Protein AF-A0A497P4D0-F1 (afdb_monomer_lite)

Radius of gyration: 30.84 Å; chains: 1; bounding box: 62×21×80 Å

Sequence (119 aa):
MMAQKRVLIFLVMFGLTLLGIGAFSYWYYLQQWIEIRDVYHAHFRDTAYLLMILGVVCIIASVALFTRIPSDHLSQNVLVVKKCPYCSEMLIEDMRFCPYCGKTLEEKKEKRVRRKKGF

Secondary structure (DSSP, 8-state):
-HHHHHHHHHHHHHHHHHHHHHHHHHHHHHHT-SS--SSSHHHHHHHHHHHHHHHHHHHHHHHHHHHTS----S-S----EEE-TTT--EEETT-SB-TTT--B---------------

Foldseek 3Di:
DVVVVVVLVVVVVVLVVQLVVLVVVVVVVVVPPDDDDDDPPPVVVVVSVVSVVVSVVVVVVSVVVVVPPPPPPPDPDPQDWDADPPPRDTDRPPDQADPVPRDGPDDDPDDDPDDDDDD

pLDDT: mean 70.36, std 13.05, range [37.91, 87.88]

Structure (mmCIF, N/CA/C/O backbone):
data_AF-A0A497P4D0-F1
#
_entry.id   AF-A0A497P4D0-F1
#
loop_
_atom_site.group_PDB
_atom_site.id
_atom_site.type_symbol
_atom_site.label_atom_id
_atom_site.label_alt_id
_atom_site.label_comp_id
_atom_site.label_asym_id
_atom_site.label_entity_id
_atom_site.label_seq_id
_atom_site.pdbx_PDB_ins_code
_atom_site.Cartn_x
_atom_site.Cartn_y
_atom_site.Cartn_z
_atom_site.occupancy
_atom_site.B_iso_or_equiv
_atom_site.auth_seq_id
_atom_site.auth_comp_id
_atom_site.auth_asym_id
_atom_site.auth_atom_id
_atom_site.pdbx_PDB_model_num
ATOM 1 N N . MET A 1 1 ? -1.300 -2.430 18.181 1.00 51.66 1 MET A N 1
ATOM 2 C CA . MET A 1 1 ? -1.849 -1.723 16.995 1.00 51.66 1 MET A CA 1
ATOM 3 C C . MET A 1 1 ? -0.852 -0.802 16.269 1.00 51.66 1 MET A C 1
ATOM 5 O O . MET A 1 1 ? -1.012 -0.608 15.074 1.00 51.66 1 MET A O 1
ATOM 9 N N . MET A 1 2 ? 0.196 -0.266 16.918 1.00 55.47 2 MET A N 1
ATOM 10 C CA . MET A 1 2 ? 1.205 0.596 16.255 1.00 55.47 2 MET A CA 1
ATOM 11 C C . MET A 1 2 ? 2.104 -0.147 15.244 1.00 55.47 2 MET A C 1
ATOM 13 O O . MET A 1 2 ? 2.477 0.416 14.219 1.00 55.47 2 MET A O 1
ATOM 17 N N . ALA A 1 3 ? 2.440 -1.413 15.515 1.00 59.66 3 ALA A N 1
ATOM 18 C CA . ALA A 1 3 ? 3.349 -2.199 14.675 1.00 59.66 3 ALA A CA 1
ATOM 19 C C . ALA A 1 3 ? 2.782 -2.466 13.270 1.00 59.66 3 ALA A C 1
ATOM 21 O O . ALA A 1 3 ? 3.500 -2.352 12.283 1.00 59.66 3 ALA A O 1
ATOM 22 N N . GLN A 1 4 ? 1.478 -2.730 13.162 1.00 64.56 4 GLN A N 1
ATOM 23 C CA . GLN A 1 4 ? 0.857 -3.090 11.888 1.00 64.56 4 GLN A CA 1
ATOM 24 C C . GLN A 1 4 ? 0.798 -1.909 10.903 1.00 64.56 4 GLN A C 1
ATOM 26 O O . GLN A 1 4 ? 1.034 -2.083 9.710 1.00 64.56 4 GLN 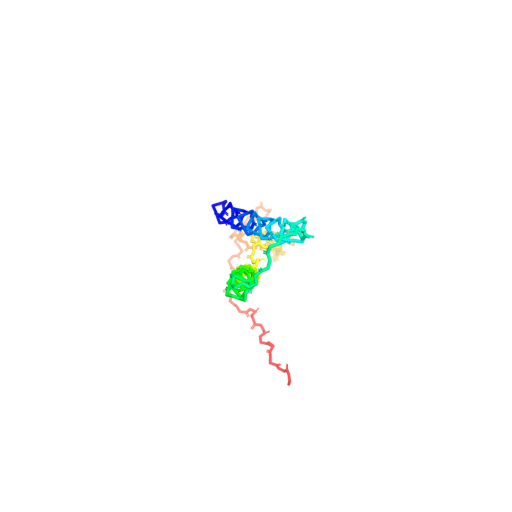A O 1
ATOM 31 N N . LYS A 1 5 ? 0.571 -0.687 11.406 1.00 68.06 5 LYS A N 1
ATOM 32 C CA . LYS A 1 5 ? 0.617 0.533 10.584 1.00 68.06 5 LYS A CA 1
ATOM 33 C C . LYS A 1 5 ? 2.031 0.848 10.094 1.00 68.06 5 LYS A C 1
ATOM 35 O O . LYS A 1 5 ? 2.191 1.278 8.959 1.00 68.06 5 LYS A O 1
ATOM 40 N N . ARG A 1 6 ? 3.058 0.597 10.916 1.00 75.81 6 ARG A N 1
ATOM 41 C CA . ARG A 1 6 ? 4.462 0.784 10.512 1.00 75.81 6 ARG A CA 1
ATOM 42 C C . ARG A 1 6 ? 4.846 -0.174 9.387 1.00 75.81 6 ARG A C 1
ATOM 44 O O . ARG A 1 6 ? 5.392 0.274 8.389 1.00 75.81 6 ARG A O 1
ATOM 51 N N . VAL A 1 7 ? 4.488 -1.454 9.511 1.00 82.00 7 VAL A N 1
ATOM 52 C CA . VAL A 1 7 ? 4.744 -2.472 8.474 1.00 82.00 7 VAL A CA 1
ATOM 53 C C . VAL A 1 7 ? 4.086 -2.098 7.145 1.00 82.00 7 VAL A C 1
ATOM 55 O O . VAL A 1 7 ? 4.719 -2.207 6.099 1.00 82.00 7 VAL A O 1
ATOM 58 N N . LEU A 1 8 ? 2.857 -1.581 7.174 1.00 78.50 8 LEU A N 1
ATOM 59 C CA . LEU A 1 8 ? 2.189 -1.112 5.963 1.00 78.50 8 LEU A CA 1
ATOM 60 C C . LEU A 1 8 ? 2.921 0.062 5.300 1.00 78.50 8 LEU A C 1
ATOM 62 O O . LEU A 1 8 ? 3.112 0.053 4.088 1.00 78.50 8 LEU A O 1
ATOM 66 N N . ILE A 1 9 ? 3.329 1.065 6.080 1.00 82.44 9 ILE A N 1
ATOM 67 C CA . ILE A 1 9 ? 4.041 2.236 5.551 1.00 82.44 9 ILE A CA 1
ATOM 68 C C . ILE A 1 9 ? 5.344 1.795 4.877 1.00 82.44 9 ILE A C 1
ATOM 70 O O . ILE A 1 9 ? 5.636 2.246 3.773 1.00 82.44 9 ILE A O 1
ATOM 74 N N . PHE A 1 10 ? 6.081 0.860 5.486 1.00 83.75 10 PHE A N 1
ATOM 75 C CA . PHE A 1 10 ? 7.282 0.288 4.876 1.00 83.75 10 PHE A CA 1
ATOM 76 C C . PHE A 1 10 ? 6.987 -0.435 3.556 1.00 83.75 10 PHE A C 1
ATOM 78 O O . PHE A 1 10 ? 7.711 -0.226 2.587 1.00 83.75 10 PHE A O 1
ATOM 85 N N . LEU A 1 11 ? 5.911 -1.226 3.477 1.00 80.88 11 LEU A N 1
ATOM 86 C CA . LEU A 1 11 ? 5.529 -1.930 2.245 1.00 80.88 11 LEU A CA 1
ATOM 87 C C . LEU A 1 11 ? 5.112 -0.971 1.119 1.00 80.88 11 LEU A C 1
ATOM 89 O O . LEU A 1 11 ? 5.500 -1.168 -0.031 1.00 80.88 11 LEU A O 1
ATOM 93 N N . VAL A 1 12 ? 4.371 0.090 1.445 1.00 83.00 12 VAL A N 1
ATOM 94 C CA . VAL A 1 12 ? 3.967 1.117 0.472 1.00 83.00 12 VAL A CA 1
ATOM 95 C C . VAL A 1 12 ? 5.183 1.898 -0.030 1.00 83.00 12 VAL A C 1
ATOM 97 O O . VAL A 1 12 ? 5.334 2.088 -1.236 1.00 83.00 12 VAL A O 1
ATOM 100 N N . MET A 1 13 ? 6.082 2.302 0.872 1.00 82.00 13 MET A N 1
ATOM 101 C CA . MET A 1 13 ? 7.326 2.990 0.508 1.00 82.00 13 MET A CA 1
ATOM 102 C C . MET A 1 13 ? 8.207 2.117 -0.392 1.00 82.00 13 MET A C 1
ATOM 104 O O . MET A 1 13 ? 8.711 2.600 -1.404 1.00 82.00 13 MET A O 1
ATOM 108 N N . PHE A 1 14 ? 8.333 0.826 -0.069 1.00 86.06 14 PHE A N 1
ATOM 109 C CA . PHE A 1 14 ? 9.104 -0.126 -0.866 1.00 86.06 14 PHE A CA 1
ATOM 110 C C . PHE A 1 14 ? 8.510 -0.312 -2.276 1.00 86.06 14 PHE A C 1
ATOM 112 O O . PHE A 1 14 ? 9.236 -0.277 -3.272 1.00 86.06 14 PHE A O 1
ATOM 119 N N . GLY A 1 15 ? 7.181 -0.406 -2.391 1.00 81.12 15 GLY A N 1
ATOM 120 C CA . GLY A 1 15 ? 6.493 -0.465 -3.685 1.00 81.12 15 GLY A CA 1
ATOM 121 C C . GLY A 1 15 ? 6.730 0.772 -4.562 1.00 81.12 15 GLY A C 1
ATOM 122 O O . GLY A 1 15 ? 7.013 0.640 -5.752 1.00 81.12 15 GLY A O 1
ATOM 123 N N . LEU A 1 16 ? 6.694 1.973 -3.974 1.00 83.44 16 LEU A N 1
ATOM 124 C CA . LEU A 1 16 ? 6.980 3.223 -4.688 1.00 83.44 16 LEU A CA 1
ATOM 125 C C . LEU A 1 16 ? 8.437 3.303 -5.162 1.00 83.44 16 LEU A C 1
ATOM 127 O O . LEU A 1 16 ? 8.684 3.750 -6.282 1.00 83.44 16 LEU A O 1
ATOM 131 N N . THR A 1 17 ? 9.396 2.826 -4.359 1.00 87.88 17 THR A N 1
ATOM 132 C CA . THR A 1 17 ? 10.803 2.776 -4.784 1.00 87.88 17 THR A CA 1
ATOM 133 C C . THR A 1 17 ? 11.019 1.846 -5.978 1.00 87.88 17 THR A C 1
ATOM 135 O O . THR A 1 17 ? 11.730 2.219 -6.909 1.00 87.88 17 THR A O 1
ATOM 138 N N . LEU A 1 18 ? 10.362 0.681 -6.013 1.00 83.62 18 LEU A N 1
ATOM 139 C CA . LEU A 1 18 ? 10.463 -0.248 -7.145 1.00 83.62 18 LEU A CA 1
ATOM 140 C C . LEU A 1 18 ? 9.830 0.316 -8.425 1.00 83.62 18 LEU A C 1
ATOM 142 O O . LEU A 1 18 ? 10.416 0.187 -9.500 1.00 83.62 18 LEU A O 1
ATOM 146 N N . LEU A 1 19 ? 8.683 0.997 -8.314 1.00 82.50 19 LEU A N 1
ATOM 147 C CA . LEU A 1 19 ? 8.073 1.708 -9.445 1.00 82.50 19 LEU A CA 1
ATOM 148 C C . LEU A 1 19 ? 8.978 2.824 -9.982 1.00 82.50 19 LEU A C 1
ATOM 150 O O . LEU A 1 19 ? 9.113 2.966 -11.196 1.00 82.50 19 LEU A O 1
ATOM 154 N N . GLY A 1 20 ? 9.624 3.586 -9.095 1.00 83.81 20 GLY A N 1
ATOM 155 C CA . GLY A 1 20 ? 10.564 4.640 -9.480 1.00 83.81 20 GLY A CA 1
ATOM 156 C C . GLY A 1 20 ? 11.771 4.099 -10.249 1.00 83.81 20 GLY A C 1
ATOM 157 O O . GLY A 1 20 ? 12.116 4.636 -11.299 1.00 83.81 20 GLY A O 1
ATOM 158 N N . ILE A 1 21 ? 12.371 3.000 -9.778 1.00 86.38 21 ILE A N 1
ATOM 159 C CA . ILE A 1 21 ? 13.506 2.349 -10.452 1.00 86.38 21 ILE A CA 1
ATOM 160 C C . ILE A 1 21 ? 13.089 1.814 -11.831 1.00 86.38 21 ILE A C 1
ATOM 162 O O . ILE A 1 21 ? 13.818 2.005 -12.804 1.00 86.38 21 ILE A O 1
ATOM 166 N N . GLY A 1 22 ? 11.904 1.202 -11.941 1.00 81.19 22 GLY A N 1
ATOM 167 C CA . GLY A 1 22 ? 11.364 0.723 -13.218 1.00 81.19 22 GLY A CA 1
ATOM 168 C C . GLY A 1 22 ? 11.120 1.854 -14.220 1.00 81.19 22 GLY A C 1
ATOM 169 O O . GLY A 1 22 ? 11.558 1.768 -15.367 1.00 81.19 22 GLY A O 1
ATOM 170 N N . ALA A 1 23 ? 10.500 2.952 -13.777 1.00 83.06 23 ALA A N 1
ATOM 171 C CA . ALA A 1 23 ? 10.260 4.130 -14.609 1.00 83.06 23 ALA A CA 1
ATOM 172 C C . ALA A 1 23 ? 11.566 4.811 -15.048 1.00 83.06 23 ALA A C 1
ATOM 174 O O . ALA A 1 23 ? 11.688 5.224 -16.199 1.00 83.06 23 ALA A O 1
ATOM 175 N N . PHE A 1 24 ? 12.561 4.885 -14.160 1.00 84.56 24 PHE A N 1
ATOM 176 C CA . PHE A 1 24 ? 13.872 5.457 -14.463 1.00 84.56 24 PHE A CA 1
ATOM 177 C C . PHE A 1 24 ? 14.664 4.591 -15.445 1.00 84.56 24 PHE A C 1
ATOM 179 O O . PHE A 1 24 ? 15.252 5.111 -16.388 1.00 84.56 24 PHE A O 1
ATOM 186 N N . SER A 1 25 ? 14.629 3.266 -15.275 1.00 81.81 25 SER A N 1
ATOM 187 C CA . SER A 1 25 ? 15.227 2.323 -16.222 1.00 81.81 25 SER A CA 1
ATOM 188 C C . SER A 1 25 ? 14.559 2.419 -17.596 1.00 81.81 25 SER A C 1
ATOM 190 O O . SER A 1 25 ? 15.258 2.494 -18.602 1.00 81.81 25 SER A O 1
ATOM 192 N N . TYR A 1 26 ? 13.225 2.521 -17.641 1.00 78.69 26 TYR A N 1
ATOM 193 C CA . TYR A 1 26 ? 12.463 2.730 -18.875 1.00 78.69 26 TYR A CA 1
ATOM 194 C C . TYR A 1 26 ? 12.809 4.064 -19.555 1.00 78.69 26 TYR A C 1
ATOM 196 O O . TYR A 1 26 ? 13.012 4.109 -20.768 1.00 78.69 26 TYR A O 1
ATOM 204 N N . TRP A 1 27 ? 12.941 5.138 -18.774 1.00 83.81 27 TRP A N 1
ATOM 205 C CA . TRP A 1 27 ? 13.357 6.452 -19.263 1.00 83.81 27 TRP A CA 1
ATOM 206 C C . TRP A 1 27 ? 14.781 6.435 -19.831 1.00 83.81 27 TRP A C 1
ATOM 208 O O . TRP A 1 27 ? 15.014 6.931 -20.930 1.00 83.81 27 TRP A O 1
ATOM 218 N N . TYR A 1 28 ? 15.734 5.814 -19.132 1.00 75.19 28 TYR A N 1
ATOM 219 C CA . TYR A 1 28 ? 17.098 5.629 -19.640 1.00 75.19 28 TYR A CA 1
ATOM 220 C C . TYR A 1 28 ? 17.119 4.819 -20.938 1.00 75.19 28 TYR A C 1
ATOM 222 O O . TYR A 1 28 ? 17.855 5.154 -21.864 1.00 75.19 28 TYR A O 1
ATOM 230 N N . TYR A 1 29 ? 16.264 3.801 -21.037 1.00 66.12 29 TYR A N 1
ATOM 231 C CA . TYR A 1 29 ? 16.114 2.991 -22.244 1.00 66.12 29 TYR A CA 1
ATOM 232 C C . TYR A 1 29 ? 15.612 3.808 -23.443 1.00 66.12 29 TYR A C 1
ATOM 234 O O . TYR A 1 29 ? 16.035 3.582 -24.575 1.00 66.12 29 TYR A O 1
ATOM 242 N N . LEU A 1 30 ? 14.730 4.780 -23.195 1.00 74.50 30 LEU A N 1
ATOM 243 C CA . LEU A 1 30 ? 14.286 5.754 -24.195 1.00 74.50 30 LEU A CA 1
ATOM 244 C C . LEU A 1 30 ? 15.399 6.737 -24.575 1.00 74.50 30 LEU A C 1
ATOM 246 O O . LEU A 1 30 ? 15.485 7.142 -25.731 1.00 74.50 30 LEU A O 1
ATOM 250 N N . GLN A 1 31 ? 16.260 7.103 -23.626 1.00 74.56 31 GLN A N 1
ATOM 251 C CA . GLN A 1 31 ? 17.304 8.104 -23.834 1.00 74.56 31 GLN A CA 1
ATOM 252 C C . GLN A 1 31 ? 18.564 7.556 -24.533 1.00 74.56 31 GLN A C 1
ATOM 254 O O . GLN A 1 31 ? 19.307 8.331 -25.127 1.00 74.56 31 GLN A O 1
ATOM 259 N N . GLN A 1 32 ? 18.793 6.238 -24.530 1.00 64.94 32 GLN A N 1
ATOM 260 C CA . GLN A 1 32 ? 19.980 5.598 -25.124 1.00 64.94 32 GLN A CA 1
ATOM 261 C C . GLN A 1 32 ? 19.826 5.228 -26.620 1.00 64.94 32 GLN A C 1
ATOM 263 O O . GLN A 1 32 ? 20.561 4.402 -27.153 1.00 64.94 32 GLN A O 1
ATOM 268 N N . TRP A 1 33 ? 18.883 5.850 -27.331 1.00 52.41 33 TRP A N 1
ATOM 269 C CA . TRP A 1 33 ? 18.605 5.596 -28.751 1.00 52.41 33 TRP A CA 1
ATOM 270 C C . TRP A 1 33 ? 19.469 6.440 -29.713 1.00 52.41 33 TRP A C 1
ATOM 272 O O . TRP A 1 33 ? 18.929 7.251 -30.455 1.00 52.41 33 TRP A O 1
ATOM 282 N N . ILE A 1 34 ? 20.791 6.218 -29.745 1.00 58.41 34 ILE A N 1
ATOM 283 C CA . ILE A 1 34 ? 21.679 6.480 -30.902 1.00 58.41 34 ILE A CA 1
ATOM 284 C C . ILE A 1 34 ? 22.822 5.442 -30.860 1.00 58.41 34 ILE A C 1
ATOM 286 O O . ILE A 1 34 ? 23.507 5.300 -29.853 1.00 58.41 34 ILE A O 1
ATOM 290 N N . GLU A 1 35 ? 22.980 4.732 -31.979 1.00 59.62 35 GLU A N 1
ATOM 291 C CA . GLU A 1 35 ? 24.001 3.730 -32.320 1.00 59.62 35 GLU A CA 1
ATOM 292 C C . GLU A 1 35 ? 23.972 2.339 -31.624 1.00 59.62 35 GLU A C 1
ATOM 294 O O . GLU A 1 35 ? 24.263 2.183 -30.446 1.00 59.62 35 GLU A O 1
ATOM 299 N N . ILE A 1 36 ? 23.802 1.299 -32.460 1.00 57.75 36 ILE A N 1
ATOM 300 C CA . ILE A 1 36 ? 24.141 -0.134 -32.267 1.00 57.75 36 ILE A CA 1
ATOM 301 C C . ILE A 1 36 ? 22.964 -1.062 -31.878 1.00 57.75 36 ILE A C 1
ATOM 303 O O . ILE A 1 36 ? 22.737 -1.458 -30.737 1.00 57.75 36 ILE A O 1
ATOM 307 N N . ARG A 1 37 ? 22.242 -1.445 -32.938 1.00 60.09 37 ARG A N 1
ATOM 308 C CA . ARG A 1 37 ? 21.192 -2.473 -33.085 1.00 60.09 37 ARG A CA 1
ATOM 309 C C . ARG A 1 37 ? 21.892 -3.797 -33.499 1.00 60.09 37 ARG A C 1
ATOM 311 O O . ARG A 1 37 ? 22.967 -3.740 -34.078 1.00 60.09 37 ARG A O 1
ATOM 318 N N . ASP A 1 38 ? 21.472 -5.028 -33.195 1.00 57.81 38 ASP A N 1
ATOM 319 C CA . ASP A 1 38 ? 20.159 -5.608 -33.511 1.00 57.81 38 ASP A CA 1
ATOM 320 C C . ASP A 1 38 ? 19.792 -6.892 -32.724 1.00 57.81 38 ASP A C 1
ATOM 322 O O . ASP A 1 38 ? 18.644 -7.317 -32.773 1.00 57.81 38 ASP A O 1
ATOM 326 N N . VAL A 1 39 ? 20.695 -7.538 -31.973 1.00 56.59 39 VAL A N 1
ATOM 327 C CA . VAL A 1 39 ? 20.440 -8.932 -31.513 1.00 56.59 39 VAL A CA 1
ATOM 328 C C . VAL A 1 39 ? 20.066 -9.052 -30.028 1.00 56.59 39 VAL A C 1
ATOM 330 O O . VAL A 1 39 ? 19.266 -9.906 -29.656 1.00 56.59 39 VAL A O 1
ATOM 333 N N . TYR A 1 40 ? 20.540 -8.150 -29.165 1.00 55.09 40 TYR A N 1
ATOM 334 C CA . TYR A 1 40 ? 20.212 -8.165 -27.726 1.00 55.09 40 TYR A CA 1
ATOM 335 C C . TYR A 1 40 ? 18.850 -7.524 -27.383 1.00 55.09 40 TYR A C 1
ATOM 337 O O . TYR A 1 40 ? 18.417 -7.527 -26.231 1.00 55.09 40 TYR A O 1
ATOM 345 N N . HIS A 1 41 ? 18.166 -6.959 -28.381 1.00 54.91 41 HIS A N 1
ATOM 346 C CA . HIS A 1 41 ? 17.048 -6.035 -28.184 1.00 54.91 41 HIS A CA 1
ATOM 347 C C . HIS A 1 41 ? 15.680 -6.704 -27.977 1.00 54.91 41 HIS A C 1
ATOM 349 O O . HIS A 1 41 ? 14.793 -6.080 -27.391 1.00 54.91 41 HIS A O 1
ATOM 355 N N . ALA A 1 42 ? 15.498 -7.946 -28.439 1.00 55.91 42 ALA A N 1
ATOM 356 C CA . ALA A 1 42 ? 14.227 -8.662 -28.309 1.00 55.91 42 ALA A CA 1
ATOM 357 C C . ALA A 1 42 ? 14.051 -9.234 -26.892 1.00 55.91 42 ALA A C 1
ATOM 359 O O . ALA A 1 42 ? 13.105 -8.890 -26.193 1.00 55.91 42 ALA A O 1
ATOM 360 N N . HIS A 1 43 ? 15.032 -9.996 -26.404 1.00 62.75 43 HIS A N 1
ATOM 361 C CA . HIS A 1 43 ? 14.916 -10.701 -25.122 1.00 62.75 43 HIS A CA 1
ATOM 362 C C . HIS A 1 43 ? 14.940 -9.772 -23.889 1.00 62.75 43 HIS A C 1
ATOM 364 O O . HIS A 1 43 ? 14.384 -10.098 -22.835 1.00 62.75 43 HIS A O 1
ATOM 370 N N . PHE A 1 44 ? 15.582 -8.603 -24.012 1.00 62.97 44 PHE A N 1
ATOM 371 C CA . PHE A 1 44 ? 15.741 -7.649 -22.911 1.00 62.97 44 PHE A CA 1
ATOM 372 C C . PHE A 1 44 ? 14.496 -6.770 -22.694 1.00 62.97 44 PHE A C 1
ATOM 374 O O . PHE A 1 44 ? 14.164 -6.407 -21.567 1.00 62.97 44 PHE A O 1
ATOM 381 N N . ARG A 1 45 ? 13.757 -6.460 -23.769 1.00 64.56 45 ARG A N 1
ATOM 382 C CA . ARG A 1 45 ? 12.504 -5.693 -23.683 1.00 64.56 45 ARG A CA 1
ATOM 383 C C . ARG A 1 45 ? 11.430 -6.491 -22.945 1.00 64.56 45 ARG A C 1
ATOM 385 O O . ARG A 1 45 ? 10.754 -5.951 -22.072 1.00 64.56 45 ARG A O 1
ATOM 392 N N . ASP A 1 46 ? 11.344 -7.781 -23.239 1.00 74.62 46 ASP A N 1
ATOM 393 C CA . ASP A 1 46 ? 10.339 -8.669 -22.653 1.00 74.62 46 ASP A CA 1
ATOM 394 C C . ASP A 1 46 ? 10.600 -8.931 -21.164 1.00 74.62 46 ASP A C 1
ATOM 396 O O . ASP A 1 46 ? 9.673 -8.945 -20.353 1.00 74.62 46 ASP A O 1
ATOM 400 N N . THR A 1 47 ? 11.873 -9.053 -20.775 1.00 77.81 47 THR A N 1
ATOM 401 C CA . THR A 1 47 ? 12.271 -9.215 -19.369 1.00 77.81 47 THR A CA 1
ATOM 402 C C . THR A 1 47 ? 12.011 -7.953 -18.543 1.00 77.81 47 THR A C 1
ATOM 404 O O . THR A 1 47 ? 11.496 -8.056 -17.428 1.00 77.81 47 THR A O 1
ATOM 407 N N . ALA A 1 48 ? 12.272 -6.762 -19.089 1.00 77.00 48 ALA A N 1
ATOM 408 C CA . ALA A 1 48 ? 11.946 -5.500 -18.419 1.00 77.00 48 ALA A CA 1
ATOM 409 C C . ALA A 1 48 ? 10.426 -5.309 -18.231 1.00 77.00 48 ALA A C 1
ATOM 411 O O . ALA A 1 48 ? 9.976 -4.923 -17.149 1.00 77.00 48 ALA A O 1
ATOM 412 N N . TYR A 1 49 ? 9.622 -5.634 -19.249 1.00 80.12 49 TYR A N 1
ATOM 413 C CA . TYR A 1 49 ? 8.159 -5.567 -19.162 1.00 80.12 49 TYR A CA 1
ATOM 414 C C . TYR A 1 49 ? 7.579 -6.575 -18.162 1.00 80.12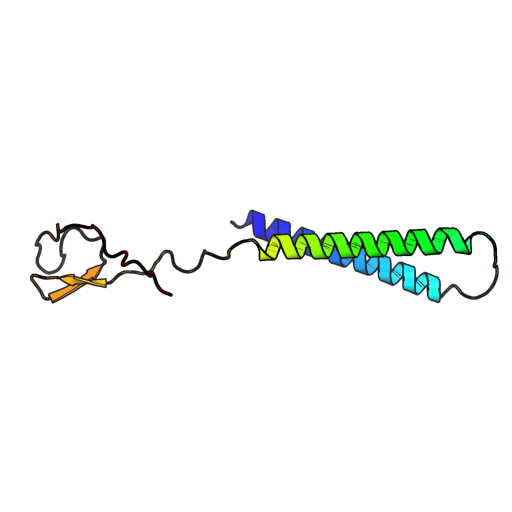 49 TYR A C 1
ATOM 416 O O . TYR A 1 49 ? 6.690 -6.222 -17.386 1.00 80.12 49 TYR A O 1
ATOM 424 N N . LEU A 1 50 ? 8.103 -7.804 -18.117 1.00 82.94 50 LEU A N 1
ATOM 425 C CA . LEU A 1 50 ? 7.690 -8.807 -17.131 1.00 82.94 50 LEU A CA 1
ATOM 426 C C . LEU A 1 50 ? 7.945 -8.341 -15.692 1.00 82.94 50 LEU A C 1
ATOM 428 O O . LEU A 1 50 ? 7.069 -8.487 -14.840 1.00 82.94 50 LEU A O 1
ATOM 432 N N . LEU A 1 51 ? 9.104 -7.734 -15.423 1.00 79.38 51 LEU A N 1
ATOM 433 C CA . LEU A 1 51 ? 9.436 -7.197 -14.099 1.00 79.38 51 LEU A CA 1
ATOM 434 C C . LEU A 1 51 ? 8.525 -6.025 -13.700 1.00 79.38 51 LEU A C 1
ATOM 436 O O . LEU A 1 51 ? 8.067 -5.964 -12.558 1.00 79.38 51 LEU A O 1
ATOM 440 N N . MET A 1 52 ? 8.199 -5.139 -14.645 1.00 78.56 52 MET A N 1
ATOM 441 C CA . MET A 1 52 ? 7.214 -4.066 -14.460 1.00 78.56 52 MET A CA 1
ATOM 442 C C . MET A 1 52 ? 5.825 -4.614 -14.101 1.00 78.56 52 MET A C 1
ATOM 444 O O . MET A 1 52 ? 5.221 -4.179 -13.119 1.00 78.56 52 MET A O 1
ATOM 448 N N . ILE A 1 53 ? 5.327 -5.594 -14.863 1.00 84.50 53 ILE A N 1
ATOM 449 C CA . ILE A 1 53 ? 4.003 -6.195 -14.645 1.00 84.50 53 ILE A CA 1
ATOM 450 C C . ILE A 1 53 ? 3.953 -6.909 -13.289 1.00 84.50 53 ILE A C 1
ATOM 452 O O . ILE A 1 53 ? 3.012 -6.697 -12.524 1.00 84.50 53 ILE A O 1
ATOM 456 N N . LEU A 1 54 ? 4.979 -7.695 -12.946 1.00 85.88 54 LEU A N 1
ATOM 457 C CA . LEU A 1 54 ? 5.074 -8.366 -11.644 1.00 85.88 54 LEU A CA 1
ATOM 458 C C . LEU A 1 54 ? 5.088 -7.363 -10.480 1.00 85.88 54 LEU A C 1
ATOM 460 O O . LEU A 1 54 ? 4.396 -7.574 -9.482 1.00 85.88 54 LEU A O 1
ATOM 464 N N . GLY A 1 55 ? 5.808 -6.245 -10.622 1.00 81.31 55 GLY A N 1
ATOM 465 C CA . GLY A 1 55 ? 5.816 -5.164 -9.635 1.00 81.31 55 GLY A CA 1
ATOM 466 C C . GLY A 1 55 ? 4.427 -4.558 -9.410 1.00 81.31 55 GLY A C 1
ATOM 467 O O . GLY A 1 55 ? 3.980 -4.432 -8.269 1.00 81.31 55 GLY A O 1
ATOM 468 N N . VAL A 1 56 ? 3.704 -4.250 -10.490 1.00 82.88 56 VAL A N 1
ATOM 469 C CA . VAL A 1 56 ? 2.340 -3.697 -10.423 1.00 82.88 56 VAL A CA 1
ATOM 470 C C . VAL A 1 56 ? 1.360 -4.693 -9.790 1.00 82.88 56 VAL A C 1
ATOM 472 O O . VAL A 1 56 ? 0.576 -4.308 -8.920 1.00 82.88 56 VAL A O 1
ATOM 475 N N . VAL A 1 57 ? 1.429 -5.978 -10.153 1.00 86.62 57 VAL A N 1
ATOM 476 C CA . VAL A 1 57 ? 0.567 -7.033 -9.586 1.00 86.62 57 VAL A CA 1
ATOM 477 C C . VAL A 1 57 ? 0.782 -7.181 -8.076 1.00 86.62 57 VAL A C 1
ATOM 479 O O . VAL A 1 57 ? -0.193 -7.241 -7.324 1.00 86.62 57 VAL A O 1
ATOM 482 N N . CYS A 1 58 ? 2.033 -7.163 -7.605 1.00 82.44 58 CYS A N 1
ATOM 483 C CA . CYS A 1 58 ? 2.351 -7.206 -6.174 1.00 82.44 58 CYS A CA 1
ATOM 484 C C . CYS A 1 58 ? 1.803 -5.992 -5.406 1.00 82.44 58 CYS A C 1
ATOM 486 O O . CYS A 1 58 ? 1.301 -6.142 -4.287 1.00 82.44 58 CYS A O 1
ATOM 488 N N . ILE A 1 59 ? 1.853 -4.796 -6.000 1.00 80.81 59 ILE A N 1
ATOM 489 C CA . ILE A 1 59 ? 1.296 -3.575 -5.399 1.00 80.81 59 ILE A CA 1
ATOM 490 C C . ILE A 1 59 ? -0.229 -3.677 -5.293 1.00 80.81 59 ILE A C 1
ATOM 492 O O . ILE A 1 59 ? -0.783 -3.441 -4.218 1.00 80.81 59 ILE A O 1
ATOM 496 N N . ILE A 1 60 ? -0.907 -4.096 -6.365 1.00 83.12 60 ILE A N 1
ATOM 497 C CA . ILE A 1 60 ? -2.367 -4.267 -6.372 1.00 83.12 60 ILE A CA 1
ATOM 498 C C . ILE A 1 60 ? -2.794 -5.311 -5.332 1.00 83.12 60 ILE A C 1
ATOM 500 O O . ILE A 1 60 ? -3.715 -5.056 -4.556 1.00 83.12 60 ILE A O 1
ATOM 504 N N . ALA A 1 61 ? -2.102 -6.452 -5.252 1.00 82.88 61 ALA A N 1
ATOM 505 C CA . ALA A 1 61 ? -2.377 -7.486 -4.254 1.00 82.88 61 ALA A CA 1
ATOM 506 C C . ALA A 1 61 ? -2.201 -6.966 -2.817 1.00 82.88 61 ALA A C 1
ATOM 508 O O . ALA A 1 61 ? -3.036 -7.230 -1.951 1.00 82.88 61 ALA A O 1
ATOM 509 N N . SER A 1 62 ? -1.160 -6.167 -2.574 1.00 79.44 62 SER A N 1
ATOM 510 C CA . SER A 1 62 ? -0.891 -5.564 -1.263 1.00 79.44 62 SER A CA 1
ATOM 511 C C . SER A 1 62 ? -1.980 -4.568 -0.849 1.00 79.44 62 SER A C 1
ATOM 513 O O . SER A 1 62 ? -2.454 -4.598 0.288 1.00 79.44 62 SER A O 1
ATOM 515 N N . VAL A 1 63 ? -2.441 -3.725 -1.778 1.00 79.94 63 VAL A N 1
ATOM 516 C CA . VAL A 1 63 ? -3.546 -2.778 -1.544 1.00 79.94 63 VAL A CA 1
ATOM 517 C C . VAL A 1 63 ? -4.877 -3.516 -1.343 1.00 79.94 63 VAL A C 1
ATOM 519 O O . VAL A 1 63 ? -5.655 -3.169 -0.451 1.00 79.94 63 VAL A O 1
ATOM 522 N N . ALA A 1 64 ? -5.134 -4.574 -2.114 1.00 80.38 64 ALA A N 1
ATOM 523 C CA . ALA A 1 64 ? -6.332 -5.400 -1.977 1.00 80.38 64 ALA A CA 1
ATOM 524 C C . ALA A 1 64 ? -6.388 -6.130 -0.624 1.00 80.38 64 ALA A C 1
ATOM 526 O O . ALA A 1 64 ? -7.453 -6.243 -0.022 1.00 80.38 64 ALA A O 1
ATOM 527 N N . LEU A 1 65 ? -5.248 -6.590 -0.104 1.00 78.88 65 LEU A N 1
ATOM 528 C CA . LEU A 1 65 ? -5.161 -7.172 1.239 1.00 78.88 65 LEU A CA 1
ATOM 529 C C . LEU A 1 65 ? -5.375 -6.122 2.332 1.00 78.88 65 LEU A C 1
ATOM 531 O O . LEU A 1 65 ? -6.014 -6.404 3.343 1.00 78.88 65 LEU A O 1
ATOM 535 N N . PHE A 1 66 ? -4.882 -4.905 2.117 1.00 67.31 66 PHE A N 1
ATOM 536 C CA . PHE A 1 66 ? -5.021 -3.822 3.081 1.00 67.31 66 PHE A CA 1
ATOM 537 C C . PHE A 1 66 ? -6.462 -3.308 3.203 1.00 67.31 66 PHE A C 1
ATOM 539 O O . PHE A 1 66 ? -6.956 -3.103 4.309 1.00 67.31 66 PHE A O 1
ATOM 546 N N . THR A 1 67 ? -7.171 -3.170 2.081 1.00 66.31 67 THR A N 1
ATOM 547 C CA . THR A 1 67 ? -8.590 -2.759 2.063 1.00 66.31 67 THR A CA 1
ATOM 548 C C . THR A 1 67 ? -9.534 -3.801 2.671 1.00 66.31 67 THR A C 1
ATOM 550 O O . THR A 1 67 ? -10.646 -3.458 3.063 1.00 66.31 67 THR A O 1
ATOM 553 N N . ARG A 1 68 ? -9.095 -5.061 2.808 1.00 64.56 68 ARG A N 1
ATOM 554 C CA . ARG A 1 68 ? -9.842 -6.118 3.508 1.00 64.56 68 ARG A CA 1
ATOM 555 C C . ARG A 1 68 ? -9.714 -6.079 5.029 1.00 64.56 68 ARG A C 1
ATOM 557 O O . ARG A 1 68 ? -10.396 -6.862 5.682 1.00 64.56 68 ARG A O 1
ATOM 564 N N . ILE A 1 69 ? -8.876 -5.217 5.610 1.00 61.00 69 ILE A N 1
ATOM 565 C CA . ILE A 1 69 ? -8.816 -5.052 7.067 1.00 61.00 69 ILE A CA 1
ATOM 566 C C . ILE A 1 69 ? -10.033 -4.207 7.478 1.00 61.00 69 ILE A C 1
ATOM 568 O O . ILE A 1 69 ? -10.059 -3.009 7.180 1.00 61.00 69 ILE A O 1
ATOM 572 N N . PRO A 1 70 ? -11.052 -4.789 8.142 1.00 55.12 70 PRO A N 1
ATOM 573 C CA . PRO A 1 70 ? -12.197 -4.023 8.598 1.00 55.12 70 PRO A CA 1
ATOM 574 C C . PRO A 1 70 ? -11.691 -3.027 9.641 1.00 55.12 70 PRO A C 1
ATOM 576 O O . PRO A 1 70 ? -11.144 -3.403 10.678 1.00 55.12 70 PRO A O 1
ATOM 579 N N . SER A 1 71 ? -11.829 -1.738 9.342 1.00 62.09 71 SER A N 1
ATOM 580 C CA . SER A 1 71 ? -11.521 -0.643 10.264 1.00 62.09 71 SER A CA 1
ATOM 581 C C . SER A 1 71 ? -12.610 -0.528 11.335 1.00 62.09 71 SER A C 1
ATOM 583 O O . SER A 1 71 ? -13.215 0.524 11.505 1.00 62.09 71 SER A O 1
ATOM 585 N N . ASP A 1 72 ? -12.863 -1.613 12.065 1.00 54.31 72 ASP A N 1
ATOM 586 C CA . ASP A 1 72 ? -13.882 -1.699 13.117 1.00 54.31 72 ASP A CA 1
ATOM 587 C C . ASP A 1 72 ? -13.304 -1.293 14.488 1.00 54.31 72 ASP A C 1
ATOM 589 O O . ASP A 1 72 ? -13.475 -1.948 15.511 1.00 54.31 72 ASP A O 1
ATOM 593 N N . HIS A 1 73 ? -12.542 -0.195 14.499 1.00 55.94 73 HIS A N 1
ATOM 594 C CA . HIS A 1 73 ? -12.068 0.458 15.725 1.00 55.94 73 HIS A CA 1
ATOM 595 C C . HIS A 1 73 ? -12.766 1.796 15.976 1.00 55.94 73 HIS A C 1
ATOM 597 O O . HIS A 1 73 ? -12.317 2.574 16.822 1.00 55.94 73 HIS A O 1
ATOM 603 N N . LEU A 1 74 ? -13.872 2.076 15.279 1.00 59.38 74 LEU A N 1
ATOM 604 C CA . LEU A 1 74 ? -14.755 3.141 15.718 1.00 59.38 74 LEU A CA 1
ATOM 605 C C . LEU A 1 74 ? -15.773 2.573 16.707 1.00 59.38 74 LEU A C 1
ATOM 607 O O . LEU A 1 74 ? -16.684 1.841 16.342 1.00 59.38 74 LEU A O 1
ATOM 611 N N . SER A 1 75 ? -15.650 3.043 17.947 1.00 58.66 75 SER A N 1
ATOM 612 C CA . SER A 1 75 ? -16.751 3.154 18.908 1.00 58.66 75 SER A CA 1
ATOM 613 C C . SER A 1 75 ? -16.888 2.058 19.967 1.00 58.66 75 SER A C 1
ATOM 615 O O . SER A 1 75 ? -17.984 1.599 20.271 1.00 58.66 75 SER A O 1
ATOM 617 N N . GLN A 1 76 ? -15.794 1.714 20.647 1.00 58.41 76 GLN A N 1
ATOM 618 C CA . GLN A 1 76 ? -15.873 0.968 21.913 1.00 58.41 76 GLN A CA 1
ATOM 619 C C . GLN A 1 76 ? -16.006 1.869 23.157 1.00 58.41 76 GLN A C 1
ATOM 621 O O . GLN A 1 76 ? -15.617 1.478 24.247 1.00 58.41 76 GLN A O 1
ATOM 626 N N . ASN A 1 77 ? -16.574 3.069 22.996 1.00 58.66 77 ASN A N 1
ATOM 627 C CA . ASN A 1 77 ? -16.961 3.961 24.095 1.00 58.66 77 ASN A CA 1
ATOM 628 C C . ASN A 1 77 ? -18.268 4.700 23.756 1.00 58.66 77 ASN A C 1
ATOM 630 O O . ASN A 1 77 ? -18.351 5.924 23.840 1.00 58.66 77 ASN A O 1
ATOM 634 N N . VAL A 1 78 ? -19.306 3.966 23.342 1.00 62.41 78 VAL A N 1
ATOM 635 C CA . VAL A 1 78 ? -20.671 4.501 23.419 1.00 62.41 78 VAL A CA 1
ATOM 636 C C . VAL A 1 78 ? -21.090 4.377 24.876 1.00 62.41 78 VAL A C 1
ATOM 638 O O . VAL A 1 78 ? -21.446 3.297 25.336 1.00 62.41 78 VAL A O 1
ATOM 641 N N . LEU A 1 79 ? -20.996 5.477 25.620 1.00 65.44 79 LEU A N 1
ATOM 642 C CA . LEU A 1 79 ? -21.599 5.576 26.944 1.00 65.44 79 LEU A CA 1
ATOM 643 C C . LEU A 1 79 ? -23.113 5.496 26.749 1.00 65.44 79 LEU A C 1
ATOM 645 O O . LEU A 1 79 ? -23.752 6.483 26.387 1.00 65.44 79 LEU A O 1
ATOM 649 N N . VAL A 1 80 ? -23.682 4.304 26.901 1.00 67.12 80 VAL A N 1
ATOM 650 C CA . VAL A 1 80 ? -25.127 4.138 26.794 1.00 67.12 80 VAL A CA 1
ATOM 651 C C . VAL A 1 80 ? -25.745 4.700 28.067 1.00 67.12 80 VAL A C 1
ATOM 653 O O . VAL A 1 80 ? -25.446 4.251 29.175 1.00 67.12 80 VAL A O 1
ATOM 656 N N . VAL A 1 81 ? -26.551 5.745 27.900 1.00 76.69 81 VAL A N 1
ATOM 657 C CA . VAL A 1 81 ? -27.185 6.459 29.005 1.00 76.69 81 VAL A CA 1
ATOM 658 C C . VAL A 1 81 ? -28.600 5.910 29.191 1.00 76.69 81 VAL A C 1
ATOM 660 O O . VAL A 1 81 ? -29.456 6.067 28.322 1.00 76.69 81 VAL A O 1
ATOM 663 N N . LYS A 1 82 ? -28.857 5.265 30.328 1.00 76.94 82 LYS A N 1
ATOM 664 C CA . LYS A 1 82 ? -30.170 4.773 30.759 1.00 76.94 82 LYS A CA 1
ATOM 665 C C . LYS A 1 82 ? -30.731 5.672 31.857 1.00 76.94 82 LYS A C 1
ATOM 667 O O . LYS A 1 82 ? -30.022 6.114 32.751 1.00 76.94 82 LYS A O 1
ATOM 672 N N . LYS A 1 83 ? -32.040 5.909 31.827 1.00 80.94 83 LYS A N 1
ATOM 673 C CA . LYS A 1 83 ? -32.754 6.658 32.867 1.00 80.94 83 LYS A CA 1
ATOM 674 C C . LYS A 1 83 ? -33.059 5.768 34.079 1.00 80.94 83 LYS A C 1
ATOM 676 O O . LYS A 1 83 ? -33.518 4.636 33.913 1.00 80.94 83 LYS A O 1
ATOM 681 N N . CYS A 1 84 ? -32.853 6.281 35.289 1.00 81.94 84 CYS A N 1
ATOM 682 C CA . CYS A 1 84 ? -33.236 5.607 36.527 1.00 81.94 84 CYS A CA 1
ATOM 683 C C . CYS A 1 84 ? -34.759 5.430 36.600 1.00 81.94 84 CYS A C 1
ATOM 685 O O . CYS A 1 84 ? -35.472 6.428 36.469 1.00 81.94 84 CYS A O 1
ATOM 687 N N . PRO A 1 85 ? -35.286 4.230 36.898 1.00 79.06 85 PRO A N 1
ATOM 688 C CA . PRO A 1 85 ? -36.721 4.048 37.113 1.00 79.06 85 PRO A CA 1
ATOM 689 C C . PRO A 1 85 ? -37.221 4.687 38.419 1.00 79.06 85 PRO A C 1
ATOM 691 O O . PRO A 1 85 ? -38.412 4.941 38.547 1.00 79.06 85 PRO A O 1
ATOM 694 N N . TYR A 1 86 ? -36.333 4.963 39.382 1.00 80.75 86 TYR A N 1
ATOM 695 C CA . TYR A 1 86 ? -36.725 5.447 40.711 1.00 80.75 86 TYR A CA 1
ATOM 696 C C . TYR A 1 86 ? -36.626 6.962 40.886 1.00 80.75 86 TYR A C 1
ATOM 698 O O . TYR A 1 86 ? -37.476 7.551 41.541 1.00 80.75 86 TYR A O 1
ATOM 706 N N . CYS A 1 87 ? -35.575 7.587 40.349 1.00 83.06 87 CYS A N 1
ATOM 707 C CA . CYS A 1 87 ? -35.343 9.030 40.487 1.00 83.06 87 CYS A CA 1
ATOM 708 C C . CYS A 1 87 ? -35.357 9.779 39.157 1.00 83.06 87 CYS A C 1
ATOM 710 O O . CYS A 1 87 ? -35.178 10.991 39.140 1.00 83.06 87 CYS A O 1
ATOM 712 N N . SER A 1 88 ? -35.578 9.084 38.036 1.00 80.62 88 SER A N 1
ATOM 713 C CA . SER A 1 88 ? -35.584 9.677 36.695 1.00 80.62 88 SER A CA 1
ATOM 714 C C . SER A 1 88 ? -34.266 10.327 36.237 1.00 80.62 88 SER A C 1
ATOM 716 O O . SER A 1 88 ? -34.242 10.929 35.168 1.00 80.62 88 SER A O 1
ATOM 718 N N . GLU A 1 89 ? -33.170 10.144 36.975 1.00 82.12 89 GLU A N 1
ATOM 719 C CA . GLU A 1 89 ? -31.852 10.688 36.631 1.00 82.12 89 GLU A CA 1
ATOM 720 C C . GLU A 1 89 ? -31.156 9.886 35.518 1.00 82.12 89 GLU A C 1
ATOM 722 O O . GLU A 1 89 ? -31.462 8.707 35.311 1.00 82.12 89 GLU A O 1
ATOM 727 N N . MET A 1 90 ? -30.224 10.506 34.792 1.00 79.75 90 MET A N 1
ATOM 728 C CA . MET A 1 90 ? -29.444 9.851 33.733 1.00 79.75 90 MET A CA 1
ATOM 729 C C . MET A 1 90 ? -28.269 9.048 34.317 1.00 79.75 90 MET A C 1
ATOM 731 O O . MET A 1 90 ? -27.473 9.574 35.089 1.00 79.75 90 MET A O 1
ATOM 735 N N . LEU A 1 91 ? -28.137 7.774 33.939 1.00 79.81 91 LEU A N 1
ATOM 736 C CA . LEU A 1 91 ? -27.077 6.866 34.389 1.00 79.81 91 LEU A CA 1
ATOM 737 C C . LEU A 1 91 ? -26.386 6.170 33.230 1.00 79.81 91 LEU A C 1
ATOM 739 O O . LEU A 1 91 ? -26.979 5.940 32.186 1.00 79.81 91 LEU A O 1
ATOM 743 N N . ILE A 1 92 ? -25.148 5.752 33.451 1.00 75.25 92 ILE A N 1
ATOM 744 C CA . ILE A 1 92 ? -24.406 4.915 32.509 1.00 75.25 92 ILE A CA 1
ATOM 745 C C . ILE A 1 92 ? -24.867 3.460 32.701 1.00 75.25 92 ILE A C 1
ATOM 747 O O . ILE A 1 92 ? -24.964 2.991 33.837 1.00 75.25 92 ILE A O 1
ATOM 751 N N . GLU A 1 93 ? -25.172 2.748 31.610 1.00 67.12 93 GLU A N 1
ATOM 752 C CA . GLU A 1 93 ? -25.817 1.418 31.609 1.00 67.12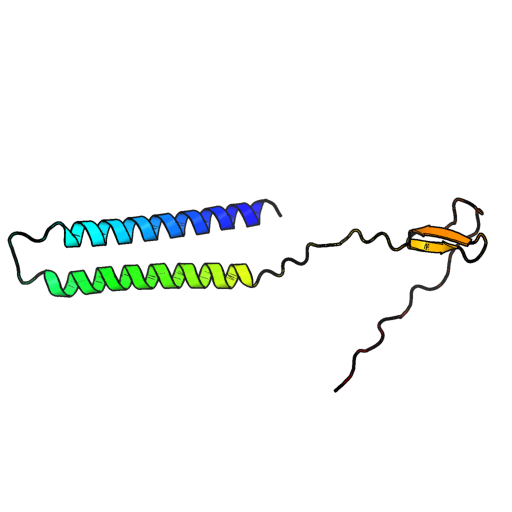 93 GLU A C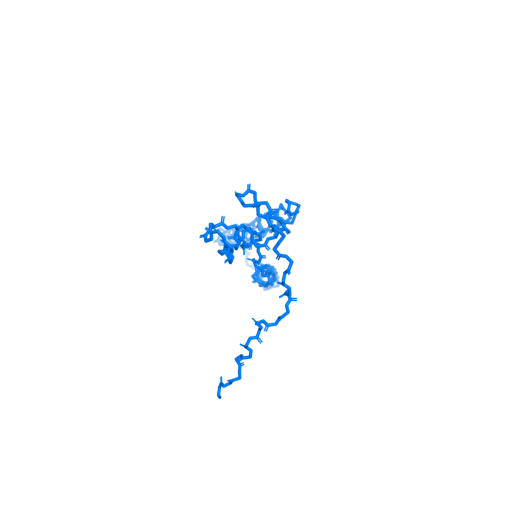A 1
ATOM 753 C C . GLU A 1 93 ? -25.097 0.317 32.408 1.00 67.12 93 GLU A C 1
ATOM 755 O O . GLU A 1 93 ? -25.712 -0.700 32.731 1.00 67.12 93 GLU A O 1
ATOM 760 N N . ASP A 1 94 ? -23.830 0.513 32.773 1.00 66.94 94 ASP A N 1
ATOM 761 C CA . ASP A 1 94 ? -23.041 -0.462 33.532 1.00 66.94 94 ASP A CA 1
ATOM 762 C C . ASP A 1 94 ? -23.013 -0.211 35.052 1.00 66.94 94 ASP A C 1
ATOM 764 O O . ASP A 1 94 ? -22.327 -0.921 35.793 1.00 66.94 94 ASP A O 1
ATOM 768 N N . MET A 1 95 ? -23.786 0.758 35.557 1.00 67.88 95 MET A N 1
ATOM 769 C CA . MET A 1 95 ? -23.888 1.025 36.996 1.00 67.88 95 MET A CA 1
ATOM 770 C C . MET A 1 95 ? -24.921 0.115 37.680 1.00 67.88 95 MET A C 1
ATOM 772 O O . MET A 1 95 ? -26.108 0.136 37.363 1.00 67.88 95 MET A O 1
ATOM 776 N N . ARG A 1 96 ? -24.474 -0.659 38.680 1.00 73.81 96 ARG A N 1
ATOM 777 C CA . ARG A 1 96 ? -25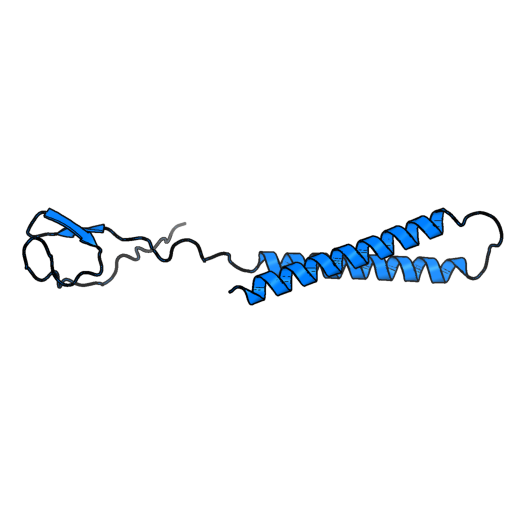.335 -1.542 39.499 1.00 73.81 96 ARG A CA 1
ATOM 778 C C . ARG A 1 96 ? -26.161 -0.792 40.549 1.00 73.81 96 ARG A C 1
ATOM 780 O O . ARG A 1 96 ? -27.153 -1.314 41.049 1.00 73.81 96 ARG A O 1
ATOM 787 N N . PHE A 1 97 ? -25.755 0.431 40.872 1.00 78.62 97 PHE A N 1
ATOM 788 C CA . PHE A 1 97 ? -26.357 1.273 41.901 1.00 78.62 97 PHE A CA 1
ATOM 789 C C . PHE A 1 97 ? -26.486 2.694 41.370 1.00 78.62 97 PHE A C 1
ATOM 791 O O . PHE A 1 97 ? -25.608 3.173 40.653 1.00 78.62 97 PHE A O 1
ATOM 798 N N . CYS A 1 98 ? -27.569 3.377 41.730 1.00 82.44 98 CYS A N 1
ATOM 799 C CA . CYS A 1 98 ? -27.732 4.780 41.386 1.00 82.44 98 CYS A CA 1
ATOM 800 C C . CYS A 1 98 ? -27.021 5.681 42.415 1.00 82.44 98 CYS A C 1
ATOM 802 O O . CYS A 1 98 ? -27.388 5.619 43.589 1.00 82.44 98 CYS A O 1
ATOM 804 N N . PRO A 1 99 ? -26.073 6.557 42.016 1.00 77.06 99 PRO A N 1
ATOM 805 C CA . PRO A 1 99 ? -25.377 7.447 42.951 1.00 77.06 99 PRO A CA 1
ATOM 806 C C . PRO A 1 99 ? -26.274 8.568 43.495 1.00 77.06 99 PRO A C 1
ATOM 808 O O . PRO A 1 99 ? -25.965 9.149 44.528 1.00 77.06 99 PRO A O 1
ATOM 811 N N . TYR A 1 100 ? -27.394 8.858 42.828 1.00 81.88 100 TYR A N 1
ATOM 812 C CA . TYR A 1 100 ? -28.306 9.934 43.218 1.00 81.88 100 TYR A CA 1
ATOM 813 C C . TYR A 1 100 ? -29.374 9.485 44.216 1.00 81.88 100 TYR A C 1
ATOM 815 O O . TYR A 1 100 ? -29.745 10.247 45.100 1.00 81.88 100 TYR A O 1
ATOM 823 N N . CYS A 1 101 ? -29.887 8.256 44.085 1.00 83.19 101 CYS A N 1
ATOM 824 C CA . CYS A 1 101 ? -30.958 7.751 44.953 1.00 83.19 101 CYS A CA 1
ATOM 825 C C . CYS A 1 101 ? -30.545 6.582 45.854 1.00 83.19 101 CYS A C 1
ATOM 827 O O . CYS A 1 101 ? -31.339 6.161 46.693 1.00 83.19 101 CYS A O 1
ATOM 829 N N . GLY A 1 102 ? -29.345 6.024 45.667 1.00 77.00 102 GLY A N 1
ATOM 830 C CA . GLY A 1 102 ? -28.814 4.911 46.460 1.00 77.00 102 GLY A CA 1
ATOM 831 C C . GLY A 1 102 ? -29.486 3.555 46.214 1.00 77.00 102 GLY A C 1
ATOM 832 O O . GLY A 1 102 ? -29.125 2.575 46.859 1.00 77.00 102 GLY A O 1
ATOM 833 N N . LYS A 1 103 ? -30.459 3.465 45.295 1.00 78.81 103 LYS A N 1
ATOM 834 C CA . LYS A 1 103 ? -31.174 2.216 44.988 1.00 78.81 103 LYS A CA 1
ATOM 835 C C . LYS A 1 103 ? -30.395 1.351 43.993 1.00 78.81 103 LYS A C 1
ATOM 837 O O . LYS A 1 103 ? -29.737 1.864 43.082 1.00 78.81 103 LYS A O 1
ATOM 842 N N . THR A 1 104 ? -30.492 0.035 44.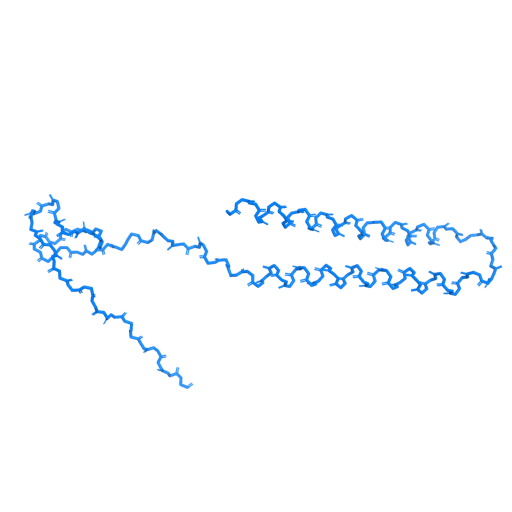166 1.00 78.00 104 THR A N 1
ATOM 843 C CA . THR A 1 104 ? -29.968 -0.976 43.241 1.00 78.00 104 THR A CA 1
ATOM 844 C C . THR A 1 104 ? -30.725 -0.928 41.915 1.00 78.00 104 THR A C 1
ATOM 846 O O . THR A 1 104 ? -31.948 -0.821 41.882 1.00 78.00 104 THR A O 1
ATOM 849 N N . LEU A 1 105 ? -29.989 -0.999 40.808 1.00 73.19 105 LEU A N 1
ATOM 850 C CA . LEU A 1 105 ? -30.520 -1.008 39.439 1.00 73.19 105 LEU A CA 1
ATOM 851 C C . LEU A 1 105 ? -30.473 -2.412 38.821 1.00 73.19 105 LEU A C 1
ATOM 853 O O . LEU A 1 105 ? -30.409 -2.545 37.597 1.00 73.19 105 LEU A O 1
ATOM 857 N N . GLU A 1 106 ? -30.468 -3.457 39.655 1.00 67.56 106 GLU A N 1
ATOM 858 C CA . GLU A 1 106 ? -30.448 -4.850 39.206 1.00 67.56 106 GLU A CA 1
ATOM 859 C C . GLU A 1 106 ? -31.704 -5.181 38.399 1.00 67.56 106 GLU A C 1
ATOM 861 O O . GLU A 1 106 ? -32.714 -5.601 38.949 1.00 67.56 106 GLU A O 1
ATOM 866 N N . GLU A 1 107 ? -31.643 -5.028 37.075 1.00 56.97 107 GLU A N 1
ATOM 867 C CA . GLU A 1 107 ? -32.657 -5.606 36.200 1.00 56.97 107 GLU A CA 1
ATOM 868 C C . GLU A 1 107 ? -32.107 -5.986 34.815 1.00 56.97 107 GLU A C 1
ATOM 870 O O . GLU A 1 107 ? -31.861 -5.146 33.947 1.00 56.97 107 GLU A O 1
ATOM 875 N N . LYS A 1 108 ? -31.942 -7.309 34.649 1.00 48.00 108 LYS A N 1
ATOM 876 C CA . LYS A 1 108 ? -32.070 -8.111 33.416 1.00 48.00 108 LYS A CA 1
ATOM 877 C C . LYS A 1 108 ? -31.483 -7.509 32.128 1.00 48.00 108 LYS A C 1
ATOM 879 O O . LYS A 1 108 ? -32.197 -6.999 31.265 1.00 48.00 108 LYS A O 1
ATOM 884 N N . LYS A 1 109 ? -30.185 -7.740 31.905 1.00 47.94 109 LYS A N 1
ATOM 885 C CA . LYS A 1 109 ? -29.603 -7.740 30.552 1.00 47.94 109 LYS A CA 1
ATOM 886 C C . LYS A 1 109 ? -30.031 -9.019 29.817 1.00 47.94 109 LYS A C 1
ATOM 888 O O . LYS A 1 109 ? -29.273 -9.977 29.796 1.00 47.94 109 LYS A O 1
ATOM 893 N N . GLU A 1 110 ? -31.211 -9.060 29.190 1.00 49.81 110 GLU A N 1
ATOM 894 C CA . GLU A 1 110 ? -31.419 -10.048 28.120 1.00 49.81 110 GLU A CA 1
ATOM 895 C C . GLU A 1 110 ? -32.427 -9.636 27.029 1.00 49.81 110 GLU A C 1
ATOM 897 O O . GLU A 1 110 ? -33.631 -9.535 27.246 1.00 49.81 110 GLU A O 1
ATOM 902 N N . LYS A 1 111 ? -31.866 -9.494 25.814 1.00 42.88 111 LYS A N 1
ATOM 903 C CA . LYS A 1 111 ? -32.474 -9.630 24.474 1.00 42.88 111 LYS A CA 1
ATOM 904 C C . LYS A 1 111 ? -33.399 -8.510 23.960 1.00 42.88 111 LYS A C 1
ATOM 906 O O . LYS A 1 111 ? -34.600 -8.687 23.783 1.00 42.88 111 LYS A O 1
ATOM 911 N N . ARG A 1 112 ? -32.785 -7.434 23.446 1.00 44.19 112 ARG A N 1
ATOM 912 C CA . ARG A 1 112 ? -33.265 -6.751 22.222 1.00 44.19 112 ARG A CA 1
ATOM 913 C C . ARG A 1 112 ? -32.222 -6.830 21.104 1.00 44.19 112 ARG A C 1
ATOM 915 O O . ARG A 1 112 ? -31.632 -5.833 20.720 1.00 44.19 112 ARG A O 1
ATOM 922 N N . VAL A 1 113 ? -32.058 -8.015 20.519 1.00 46.03 113 VAL A N 1
ATOM 923 C CA . VAL A 1 113 ? -31.603 -8.125 19.122 1.00 46.03 113 VAL A CA 1
ATOM 924 C C . VAL A 1 113 ? -32.823 -8.537 18.303 1.00 46.03 113 VAL A C 1
ATOM 926 O O . VAL A 1 113 ? -33.083 -9.716 18.064 1.00 46.03 113 VAL A O 1
ATOM 929 N N . ARG A 1 114 ? -33.654 -7.553 17.932 1.00 41.97 114 ARG A N 1
ATOM 930 C CA . ARG A 1 114 ? -34.739 -7.756 16.964 1.00 41.97 114 ARG A CA 1
ATOM 931 C C . ARG A 1 114 ? -34.124 -7.902 15.569 1.00 41.97 114 ARG A C 1
ATOM 933 O O . ARG A 1 114 ? -33.874 -6.922 14.882 1.00 41.97 114 ARG A O 1
ATOM 940 N N . ARG A 1 115 ? -33.870 -9.157 15.195 1.00 50.75 115 ARG A N 1
ATOM 941 C CA . ARG A 1 115 ? -34.258 -9.794 13.925 1.00 50.75 115 ARG A CA 1
ATOM 942 C C . ARG A 1 115 ? -34.666 -8.796 12.818 1.00 50.75 115 ARG A C 1
ATOM 944 O O . ARG A 1 115 ? -35.832 -8.423 12.741 1.00 50.75 115 ARG A O 1
ATOM 951 N N . LYS A 1 116 ? -33.749 -8.439 11.913 1.00 42.53 116 LYS A N 1
ATOM 952 C CA . LYS A 1 116 ? -34.137 -8.053 10.546 1.00 42.53 116 LYS A CA 1
ATOM 953 C C . LYS A 1 116 ? -34.164 -9.326 9.697 1.00 42.53 116 LYS A C 1
ATOM 955 O O . LYS A 1 116 ? -33.130 -9.810 9.258 1.00 42.53 116 LYS A O 1
ATOM 960 N N . LYS A 1 117 ? -35.359 -9.904 9.554 1.00 46.66 117 LYS A N 1
ATOM 961 C CA . LYS A 1 117 ? -35.737 -10.718 8.391 1.00 46.66 117 LYS A CA 1
ATOM 962 C C . LYS A 1 117 ? -36.590 -9.820 7.491 1.00 46.66 117 LYS A C 1
ATOM 964 O O . LYS A 1 117 ? -37.451 -9.121 8.019 1.00 46.66 117 LYS A O 1
ATOM 969 N N . GLY A 1 118 ? -36.369 -9.889 6.185 1.00 40.62 118 GLY A N 1
ATOM 970 C CA . GLY A 1 118 ? -37.165 -9.226 5.147 1.00 40.62 118 GLY A CA 1
ATOM 971 C C . GLY A 1 118 ? -36.235 -8.626 4.092 1.00 40.62 118 GLY A C 1
ATOM 972 O O . GLY A 1 118 ? -35.301 -7.927 4.472 1.00 40.62 118 GLY A O 1
ATOM 973 N N . PHE A 1 119 ? -36.397 -8.881 2.799 1.00 37.91 119 PHE A N 1
ATOM 974 C CA . PHE A 1 119 ? -37.473 -9.538 2.054 1.00 37.91 119 PHE A CA 1
ATOM 975 C C . PHE A 1 119 ? -36.859 -10.110 0.770 1.00 37.91 119 PHE A C 1
ATOM 977 O O . PHE A 1 119 ? -35.891 -9.479 0.285 1.00 37.91 119 PHE A O 1
#